Protein AF-A0A1Y3BQR1-F1 (afdb_monomer_lite)

Secondary structure (DSSP, 8-state):
---SSPPP-HHHHTTS-----SS-------------SS-HHHHHIIIIIIHHHHHHHHHHHHHH-TTTTTT-SS--TT----HHHHHHHHHHHHTT-----PPPSSHHHHHHHHHHHHHH-

Organism: Euroglyphus maynei (NCBI:txid6958)

pLDDT: mean 84.46, std 8.12, range [59.47, 94.31]

Structure (mmCIF, N/CA/C/O backbone):
data_AF-A0A1Y3BQR1-F1
#
_entry.id   AF-A0A1Y3BQR1-F1
#
loop_
_atom_site.group_PDB
_atom_site.id
_atom_site.type_symbol
_atom_site.label_atom_id
_atom_site.label_alt_id
_atom_site.label_comp_id
_atom_site.label_asym_id
_atom_site.label_entity_id
_atom_site.label_seq_id
_atom_site.pdbx_PDB_ins_code
_atom_site.Cartn_x
_atom_site.Cartn_y
_atom_site.Cartn_z
_atom_site.occupancy
_atom_site.B_iso_or_equiv
_atom_site.auth_seq_id
_atom_site.auth_comp_id
_atom_site.auth_asym_id
_atom_site.auth_atom_id
_atom_site.pdbx_PDB_model_num
ATOM 1 N N . MET A 1 1 ? -16.784 -12.394 55.550 1.00 84.38 1 MET A N 1
ATOM 2 C CA . MET A 1 1 ? -16.221 -11.357 54.658 1.00 84.38 1 MET A CA 1
ATOM 3 C C . MET A 1 1 ? -16.301 -11.879 53.233 1.00 84.38 1 MET A C 1
ATOM 5 O O . MET A 1 1 ? -15.875 -13.002 53.007 1.00 84.38 1 MET A O 1
ATOM 9 N N . VAL A 1 2 ? -16.905 -11.128 52.311 1.00 88.06 2 VAL A N 1
ATOM 10 C CA . VAL A 1 2 ? -17.068 -11.520 50.899 1.00 88.06 2 VAL A CA 1
ATOM 11 C C . VAL A 1 2 ? -16.489 -10.404 50.040 1.00 88.06 2 VAL A C 1
ATOM 13 O O . VAL A 1 2 ? -16.782 -9.239 50.286 1.00 88.06 2 VAL A O 1
ATOM 16 N N . VAL A 1 3 ? -15.668 -10.755 49.051 1.00 90.75 3 VAL A N 1
ATOM 17 C CA . VAL A 1 3 ? -15.042 -9.801 48.127 1.00 90.75 3 VAL A CA 1
ATOM 18 C C . VAL A 1 3 ? -15.479 -10.161 46.714 1.00 90.75 3 VAL A C 1
ATOM 20 O O . VAL A 1 3 ? -15.210 -11.260 46.237 1.00 90.75 3 VAL A O 1
ATOM 23 N N . THR A 1 4 ? -16.219 -9.264 46.067 1.00 91.31 4 THR A N 1
ATOM 24 C CA . THR A 1 4 ? -16.765 -9.461 44.716 1.00 91.31 4 THR A CA 1
ATOM 25 C C . THR A 1 4 ? -17.146 -8.112 44.092 1.00 91.31 4 THR A C 1
ATOM 27 O O . THR A 1 4 ? -17.109 -7.086 44.772 1.00 91.31 4 THR A O 1
ATOM 30 N N . SER A 1 5 ? -17.543 -8.095 42.816 1.00 90.69 5 SER A N 1
ATOM 31 C CA . SER A 1 5 ? -18.003 -6.905 42.084 1.00 90.69 5 SER A CA 1
ATOM 32 C C . SER A 1 5 ? -19.435 -6.500 42.475 1.00 90.69 5 SER A C 1
ATOM 34 O O . SER A 1 5 ? -20.347 -6.470 41.644 1.00 90.69 5 SER A O 1
ATOM 36 N N . ILE A 1 6 ? -19.655 -6.238 43.765 1.00 90.88 6 ILE A N 1
ATOM 37 C CA . ILE A 1 6 ? -20.944 -5.803 44.307 1.00 90.88 6 ILE A CA 1
ATOM 38 C C . ILE A 1 6 ? -21.052 -4.276 44.287 1.00 90.88 6 ILE A C 1
ATOM 40 O O . ILE A 1 6 ? -20.130 -3.568 44.679 1.00 90.88 6 ILE A O 1
ATOM 44 N N . LYS A 1 7 ? -22.204 -3.767 43.841 1.00 91.19 7 LYS A N 1
ATOM 45 C CA . LYS A 1 7 ? -22.515 -2.334 43.869 1.00 91.19 7 LYS A CA 1
ATOM 46 C C . LYS A 1 7 ? -23.198 -1.959 45.183 1.00 91.19 7 LYS A C 1
ATOM 48 O O . LYS A 1 7 ? -24.141 -2.637 45.599 1.00 91.19 7 LYS A O 1
ATOM 53 N N . ILE A 1 8 ? -22.737 -0.868 45.793 1.00 92.00 8 ILE A N 1
ATOM 54 C CA . ILE A 1 8 ? -23.335 -0.270 46.992 1.00 92.00 8 ILE A CA 1
ATOM 55 C C . ILE A 1 8 ? -24.597 0.496 46.558 1.00 92.00 8 ILE A C 1
ATOM 57 O O . ILE A 1 8 ? -24.527 1.348 45.676 1.00 92.00 8 ILE A O 1
ATOM 61 N N . ASN A 1 9 ? -25.753 0.151 47.133 1.00 91.50 9 ASN A N 1
ATOM 62 C CA . ASN A 1 9 ? -27.047 0.811 46.903 1.00 91.50 9 ASN A CA 1
ATOM 63 C C . ASN A 1 9 ? -27.826 0.898 48.228 1.00 91.50 9 ASN A C 1
ATOM 65 O O . ASN A 1 9 ? -27.650 0.018 49.074 1.00 91.50 9 ASN A O 1
ATOM 69 N N . SER A 1 10 ? -28.722 1.880 48.378 1.00 92.50 10 SER A N 1
ATOM 70 C CA . SER A 1 10 ? -29.522 2.099 49.598 1.00 92.50 10 SER A CA 1
ATOM 71 C C . SER A 1 10 ? -30.308 0.857 50.019 1.00 92.50 10 SER A C 1
ATOM 73 O O . SER A 1 10 ? -30.260 0.456 51.178 1.00 92.50 10 SER A O 1
ATOM 75 N N . ASP A 1 11 ? -30.958 0.186 49.065 1.00 94.00 11 ASP A N 1
ATOM 76 C CA . ASP A 1 11 ? -31.790 -0.992 49.349 1.00 94.00 11 ASP A CA 1
ATOM 77 C C . ASP A 1 11 ? -30.955 -2.171 49.857 1.00 94.00 11 ASP A C 1
ATOM 79 O O . ASP A 1 11 ? -31.393 -2.953 50.697 1.00 94.00 11 ASP A O 1
ATOM 83 N N . ARG A 1 12 ? -29.717 -2.298 49.359 1.00 91.38 12 ARG A N 1
ATOM 84 C CA . ARG A 1 12 ? -28.791 -3.356 49.786 1.00 91.38 12 ARG A CA 1
ATOM 85 C C . ARG A 1 12 ? -28.190 -3.038 51.146 1.00 91.38 12 ARG A C 1
ATOM 87 O O . ARG A 1 12 ? -28.019 -3.945 51.952 1.00 91.38 12 ARG A O 1
ATOM 94 N N . GLN A 1 13 ? -27.924 -1.765 51.414 1.00 93.44 13 GLN A N 1
ATOM 95 C CA . GLN A 1 13 ? -27.390 -1.303 52.690 1.00 93.44 13 GLN A CA 1
ATOM 96 C C . GLN A 1 13 ? -28.374 -1.511 53.856 1.00 93.44 13 GLN A C 1
ATOM 98 O O . GLN A 1 13 ? -27.948 -1.597 55.000 1.00 93.44 13 GLN A O 1
ATOM 103 N N . ALA A 1 14 ? -29.675 -1.672 53.583 1.00 94.31 14 ALA A N 1
ATOM 104 C CA . ALA A 1 14 ? -30.663 -2.038 54.602 1.00 94.31 14 ALA A CA 1
ATOM 105 C C . ALA A 1 14 ? -30.538 -3.492 55.101 1.00 94.31 14 ALA A C 1
ATOM 107 O O . ALA A 1 14 ? -31.067 -3.821 56.158 1.00 94.31 14 ALA A O 1
ATOM 108 N N . SER A 1 15 ? -29.886 -4.377 54.335 1.00 94.31 15 SER A N 1
ATOM 109 C CA . SER A 1 15 ? -29.759 -5.808 54.664 1.00 94.31 15 SER A CA 1
ATOM 110 C C . SER A 1 15 ? -28.327 -6.249 54.970 1.00 94.31 15 SER A C 1
ATOM 112 O O . SER A 1 15 ? -28.139 -7.283 55.606 1.00 94.31 15 SER A O 1
ATOM 114 N N . VAL A 1 16 ? -27.317 -5.519 54.484 1.00 92.50 16 VAL A N 1
ATOM 115 C CA . VAL A 1 16 ? -25.898 -5.865 54.651 1.00 92.50 16 VAL A CA 1
ATOM 116 C C . VAL A 1 16 ? -25.041 -4.626 54.915 1.00 92.50 16 VAL A C 1
ATOM 118 O O . VAL A 1 16 ? -25.265 -3.572 54.322 1.00 92.50 16 VAL A O 1
ATOM 121 N N . ASP A 1 17 ? -24.012 -4.786 55.750 1.00 93.00 17 ASP A N 1
ATOM 122 C CA . ASP A 1 17 ? -23.026 -3.739 56.028 1.00 93.00 17 ASP A CA 1
ATOM 123 C C . ASP A 1 17 ? -21.921 -3.704 54.962 1.00 93.00 17 ASP A C 1
ATOM 125 O O . ASP A 1 17 ? -21.356 -4.737 54.584 1.00 93.00 17 ASP A O 1
ATOM 129 N N . PHE A 1 18 ? -21.581 -2.499 54.499 1.00 91.50 18 PHE A N 1
ATOM 130 C CA . PHE A 1 18 ? -20.514 -2.252 53.527 1.00 91.50 18 PHE A CA 1
ATOM 131 C C . PHE A 1 18 ? -19.337 -1.511 54.167 1.00 91.50 18 PHE A C 1
ATOM 133 O O . PHE A 1 18 ? -19.512 -0.642 55.018 1.00 91.50 18 PHE A O 1
ATOM 140 N N . THR A 1 19 ? -18.125 -1.828 53.715 1.00 92.56 19 THR A N 1
ATOM 141 C CA . THR A 1 19 ? -16.916 -1.054 54.025 1.00 92.56 19 THR A CA 1
ATOM 142 C C . THR A 1 19 ? -16.725 0.078 53.017 1.00 92.56 19 THR A C 1
ATOM 144 O O . THR A 1 19 ? -17.455 0.184 52.031 1.00 92.56 19 THR A O 1
ATOM 147 N N . VAL A 1 20 ? -15.693 0.901 53.225 1.00 92.00 20 VAL A N 1
ATOM 148 C CA . VAL A 1 20 ? -15.261 1.881 52.221 1.00 92.00 20 VAL A CA 1
ATOM 149 C C . VAL A 1 20 ? -14.959 1.195 50.876 1.00 92.00 20 VAL A C 1
ATOM 151 O O . VAL A 1 20 ? -14.400 0.090 50.868 1.00 92.00 20 VAL A O 1
ATOM 154 N N . PRO A 1 21 ? -15.353 1.802 49.742 1.00 91.31 21 PRO A N 1
ATOM 155 C CA . PRO A 1 21 ? -15.121 1.225 48.425 1.00 91.31 21 PRO A CA 1
ATOM 156 C C . PRO A 1 21 ? -13.624 1.210 48.103 1.00 91.31 21 PRO A C 1
ATOM 158 O O . PRO A 1 21 ? -12.912 2.175 48.365 1.00 91.31 21 PRO A O 1
ATOM 161 N N . PHE A 1 22 ? -13.150 0.117 47.502 1.00 91.81 22 PHE A N 1
ATOM 162 C CA . PHE A 1 22 ? -11.769 0.019 47.011 1.00 91.81 22 PHE A CA 1
ATOM 163 C C . PHE A 1 22 ? -11.624 0.476 45.547 1.00 91.81 22 PHE A C 1
ATOM 165 O O . PHE A 1 22 ? -10.514 0.747 45.098 1.00 91.81 22 PHE A O 1
ATOM 172 N N . LEU A 1 23 ? -12.734 0.520 44.797 1.00 92.12 23 LEU A N 1
ATOM 173 C CA . LEU A 1 23 ? -12.790 0.872 43.379 1.00 92.12 23 LEU A CA 1
ATOM 174 C C . LEU A 1 23 ? -14.103 1.604 43.081 1.00 92.12 23 LEU A C 1
ATOM 176 O O . LEU A 1 23 ? -15.183 1.102 43.399 1.00 92.12 23 LEU A O 1
ATOM 180 N N . GLU A 1 24 ? -14.013 2.759 42.429 1.00 90.81 24 GLU A N 1
ATOM 181 C CA . GLU A 1 24 ? -15.173 3.499 41.934 1.00 90.81 24 GLU A CA 1
ATOM 182 C C . GLU A 1 24 ? -15.488 3.071 40.494 1.00 90.81 24 GLU A C 1
ATOM 184 O O . GLU A 1 24 ? -14.645 3.165 39.602 1.00 90.81 24 GLU A O 1
ATOM 189 N N . THR A 1 25 ? -16.705 2.577 40.252 1.00 88.56 25 THR A N 1
ATOM 190 C CA . THR A 1 25 ? -17.147 2.115 38.925 1.00 88.56 25 THR A CA 1
ATOM 191 C C . THR A 1 25 ? -18.473 2.754 38.532 1.00 88.56 25 THR A C 1
ATOM 193 O O . THR A 1 25 ? -19.407 2.767 39.334 1.00 88.56 25 THR A O 1
ATOM 196 N N . GLY A 1 26 ? -18.578 3.216 37.285 1.00 88.56 26 GLY A N 1
ATOM 197 C CA . GLY A 1 26 ? -19.814 3.729 36.686 1.00 88.56 26 GLY A CA 1
ATOM 198 C C . GLY A 1 26 ? -20.439 2.767 35.669 1.00 88.56 26 GLY A C 1
ATOM 199 O O . GLY A 1 26 ? -19.898 1.703 35.375 1.00 88.56 26 GLY A O 1
ATOM 200 N N . ILE A 1 27 ? -21.589 3.153 35.110 1.00 91.62 27 ILE A N 1
ATOM 201 C CA . ILE A 1 27 ? -22.199 2.468 33.962 1.00 91.62 27 ILE A CA 1
ATOM 202 C C . ILE A 1 27 ? -21.762 3.210 32.698 1.00 91.62 27 ILE A C 1
ATOM 204 O O . ILE A 1 27 ? -22.014 4.404 32.569 1.00 91.62 27 ILE A O 1
ATOM 208 N N . ALA A 1 28 ? -21.127 2.500 31.769 1.00 91.06 28 ALA A N 1
ATOM 209 C CA . ALA A 1 28 ? -20.757 3.020 30.458 1.00 91.06 28 ALA A CA 1
ATOM 210 C C . ALA A 1 28 ? -21.456 2.217 29.355 1.00 91.06 28 ALA A C 1
ATOM 212 O O . ALA A 1 28 ? -21.717 1.023 29.513 1.00 91.06 28 ALA A O 1
ATOM 213 N N . ILE A 1 29 ? -21.748 2.876 28.234 1.00 91.81 29 ILE A N 1
ATOM 214 C CA . ILE A 1 29 ? -22.340 2.247 27.052 1.00 91.81 29 ILE A CA 1
ATOM 215 C C . ILE A 1 29 ? -21.230 2.051 26.021 1.00 91.81 29 ILE A C 1
ATOM 217 O O . ILE A 1 29 ? -20.621 3.019 25.568 1.00 91.81 29 ILE A O 1
ATOM 221 N N . ALA A 1 30 ? -20.977 0.802 25.638 1.00 89.00 30 ALA A N 1
ATOM 222 C CA . ALA A 1 30 ? -20.095 0.489 24.522 1.00 89.00 30 ALA A CA 1
ATOM 223 C C . ALA A 1 30 ? -20.880 0.579 23.205 1.00 89.00 30 ALA A C 1
ATOM 225 O O . ALA A 1 30 ? -21.926 -0.053 23.060 1.00 89.00 30 ALA A O 1
ATOM 226 N N . VAL A 1 31 ? -20.372 1.349 22.239 1.00 88.19 31 VAL A N 1
ATOM 227 C CA . VAL A 1 31 ? -20.958 1.481 20.896 1.00 88.19 31 VAL A CA 1
ATOM 228 C C . VAL A 1 31 ? -19.896 1.161 19.851 1.00 88.19 31 VAL A C 1
ATOM 230 O O . VAL A 1 31 ? -18.751 1.599 19.961 1.00 88.19 31 VAL A O 1
ATOM 233 N N . ALA A 1 32 ? -20.273 0.410 18.816 1.00 83.12 32 ALA A N 1
ATOM 234 C CA . ALA A 1 32 ? -19.401 0.148 17.679 1.00 83.12 32 ALA A CA 1
ATOM 235 C C . ALA A 1 32 ? -19.193 1.432 16.862 1.00 83.12 32 ALA A C 1
ATOM 237 O O . ALA A 1 32 ? -20.142 1.992 16.307 1.00 83.12 32 ALA A O 1
ATOM 238 N N . LYS A 1 33 ? -17.945 1.892 16.764 1.00 79.38 33 LYS A N 1
ATOM 239 C CA . LYS A 1 33 ? -17.585 3.037 15.926 1.00 79.38 33 LYS A CA 1
ATOM 240 C C . LYS A 1 33 ? -17.609 2.612 14.454 1.00 79.38 33 LYS A C 1
ATOM 242 O O . LYS A 1 33 ? -16.796 1.796 14.034 1.00 79.38 33 LYS A O 1
ATOM 247 N N . ARG A 1 34 ? -18.540 3.164 13.672 1.00 72.44 34 ARG A N 1
ATOM 248 C CA . ARG A 1 34 ? -18.585 3.009 12.209 1.00 72.44 34 ARG A CA 1
ATOM 249 C C . ARG A 1 34 ? -17.871 4.193 11.564 1.00 72.44 34 ARG A C 1
ATOM 251 O O . ARG A 1 34 ? -18.506 5.188 11.240 1.00 72.44 34 ARG A O 1
ATOM 258 N N . THR A 1 35 ? -16.552 4.117 11.444 1.00 76.25 35 THR A N 1
ATOM 259 C CA . THR A 1 35 ? -15.778 5.047 10.610 1.00 76.25 35 THR A CA 1
ATOM 260 C C . THR A 1 35 ? -15.339 4.342 9.347 1.00 76.25 35 THR A C 1
ATOM 262 O O . THR A 1 35 ? -14.900 3.193 9.411 1.00 76.25 35 THR A O 1
ATOM 265 N N . GLU A 1 36 ? -15.438 5.032 8.217 1.00 76.06 36 GLU A N 1
ATOM 266 C CA . GLU A 1 36 ? -14.798 4.575 6.991 1.00 76.06 36 GLU A CA 1
ATOM 267 C C . GLU A 1 36 ? -13.278 4.545 7.222 1.00 76.06 36 GLU A C 1
ATOM 269 O O . GLU A 1 36 ? -12.728 5.486 7.800 1.00 76.06 36 GLU A O 1
ATOM 274 N N . PRO A 1 37 ? -12.592 3.450 6.857 1.00 75.62 37 PRO A N 1
ATOM 275 C CA . PRO A 1 37 ? -11.174 3.276 7.166 1.00 75.62 37 PRO A CA 1
ATOM 276 C C . PRO A 1 37 ? -10.266 4.245 6.395 1.00 75.62 37 PRO A C 1
ATOM 278 O O . PRO A 1 37 ? -9.132 4.461 6.811 1.00 75.62 37 PRO A O 1
ATOM 281 N N . PHE A 1 3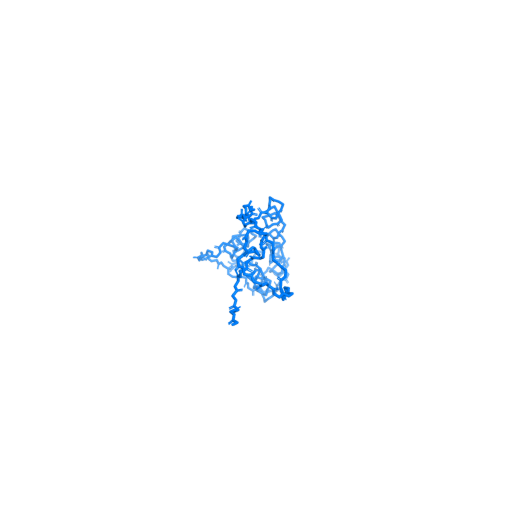8 ? -10.751 4.835 5.297 1.00 79.00 38 PHE A N 1
ATOM 282 C CA . PHE A 1 38 ? -10.010 5.778 4.465 1.00 79.00 38 PHE A CA 1
ATOM 283 C C . PHE A 1 38 ? -10.881 6.969 4.073 1.00 79.00 38 PHE A C 1
ATOM 285 O O . PHE A 1 38 ? -11.995 6.787 3.591 1.00 79.00 38 PHE A O 1
ATOM 292 N N . ASP A 1 39 ? -10.332 8.172 4.228 1.00 86.88 39 ASP A N 1
ATOM 293 C CA . ASP A 1 39 ? -10.949 9.408 3.752 1.00 86.88 39 ASP A CA 1
ATOM 294 C C . ASP A 1 39 ? -10.718 9.608 2.242 1.00 86.88 39 ASP A C 1
ATOM 296 O O . ASP A 1 39 ? -9.736 9.123 1.668 1.00 86.88 39 ASP A O 1
ATOM 300 N N . VAL A 1 40 ? -11.601 10.370 1.593 1.00 87.19 40 VAL A N 1
ATOM 301 C CA . VAL A 1 40 ? -11.525 10.695 0.158 1.00 87.19 40 VAL A CA 1
ATOM 302 C C . VAL A 1 40 ? -10.213 11.411 -0.174 1.00 87.19 40 VAL A C 1
ATOM 304 O O . VAL A 1 40 ? -9.603 11.147 -1.211 1.00 87.19 40 VAL A O 1
ATOM 307 N N . ILE A 1 41 ? -9.727 12.270 0.727 1.00 88.69 41 ILE A N 1
ATOM 308 C CA . ILE A 1 41 ? -8.456 12.983 0.550 1.00 88.69 41 ILE A CA 1
ATOM 309 C C . ILE A 1 41 ? -7.286 11.995 0.501 1.00 88.69 41 ILE A C 1
ATOM 311 O O . ILE A 1 41 ? -6.408 12.114 -0.354 1.00 88.69 41 ILE A O 1
ATOM 315 N N . SER A 1 42 ? -7.293 10.980 1.366 1.00 87.75 42 SER A N 1
ATOM 316 C CA . SER A 1 42 ? -6.257 9.946 1.392 1.00 87.75 42 SER A CA 1
ATOM 317 C C . SER A 1 42 ? -6.228 9.132 0.094 1.00 87.75 42 SER A C 1
ATOM 319 O O . SER A 1 42 ? -5.147 8.858 -0.428 1.00 87.75 42 SER A O 1
ATOM 321 N N . TRP A 1 43 ? -7.391 8.820 -0.487 1.00 87.44 43 TRP A N 1
ATOM 322 C CA . TRP A 1 43 ? -7.474 8.182 -1.807 1.00 87.44 43 TRP A CA 1
ATOM 323 C C . TRP A 1 43 ? -6.874 9.043 -2.915 1.00 87.44 43 TRP A C 1
ATOM 325 O O . TRP A 1 43 ? -6.109 8.545 -3.742 1.00 87.44 43 TRP A O 1
ATOM 335 N N . ILE A 1 44 ? -7.185 10.340 -2.917 1.00 89.62 44 ILE A N 1
ATOM 336 C CA . ILE A 1 44 ? -6.644 11.293 -3.890 1.00 89.62 44 ILE A CA 1
ATOM 337 C C . ILE A 1 44 ? -5.119 11.382 -3.764 1.00 89.62 44 ILE A C 1
ATOM 339 O O . ILE A 1 44 ? -4.421 11.347 -4.778 1.00 8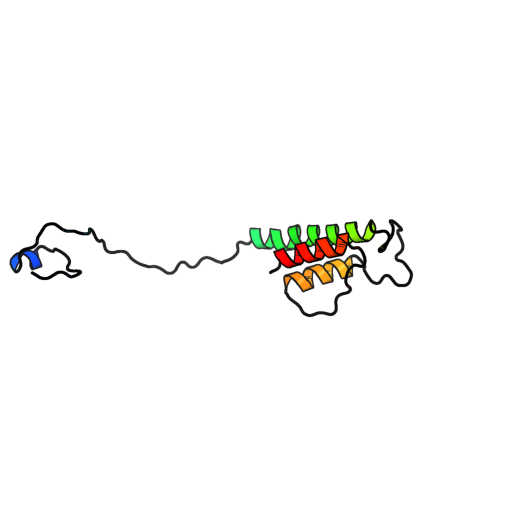9.62 44 ILE A O 1
ATOM 343 N N . MET A 1 45 ? -4.585 11.439 -2.540 1.00 88.75 45 MET A N 1
ATOM 344 C CA . MET A 1 45 ? -3.138 11.467 -2.313 1.00 88.75 45 MET A CA 1
ATOM 345 C C . MET A 1 45 ? -2.450 10.206 -2.846 1.00 88.75 45 MET A C 1
ATOM 347 O O . MET A 1 45 ? -1.437 10.310 -3.537 1.00 88.75 45 MET A O 1
ATOM 351 N N . ILE A 1 46 ? -3.015 9.021 -2.603 1.00 87.50 46 ILE A N 1
ATOM 352 C CA . ILE A 1 46 ? -2.442 7.766 -3.107 1.00 87.50 46 ILE A CA 1
ATOM 353 C C . ILE A 1 46 ? -2.497 7.724 -4.640 1.00 87.50 46 ILE A C 1
ATOM 355 O O . ILE A 1 46 ? -1.469 7.516 -5.288 1.00 87.50 46 ILE A O 1
ATOM 359 N N . LEU A 1 47 ? -3.675 7.954 -5.227 1.00 86.19 47 LEU A N 1
ATOM 360 C CA . LEU A 1 47 ? -3.904 7.750 -6.659 1.00 86.19 47 LEU A CA 1
ATOM 361 C C . LEU A 1 47 ? -3.247 8.817 -7.543 1.00 86.19 47 LEU A C 1
ATOM 363 O O . LEU A 1 47 ? -2.744 8.493 -8.620 1.00 86.19 47 LEU A O 1
ATOM 367 N N . LEU A 1 48 ? -3.255 10.084 -7.120 1.00 86.25 48 LEU A N 1
ATOM 368 C CA . LEU A 1 48 ? -2.774 11.195 -7.947 1.00 86.25 48 LEU A CA 1
ATOM 369 C C . LEU A 1 48 ? -1.394 11.707 -7.555 1.00 86.25 48 LEU A C 1
ATOM 371 O O . LEU A 1 48 ? -0.709 12.244 -8.415 1.00 86.25 48 LEU A O 1
ATOM 375 N N . VAL A 1 49 ? -0.964 11.572 -6.301 1.00 89.25 49 VAL A N 1
ATOM 376 C CA . VAL A 1 49 ? 0.336 12.116 -5.877 1.00 89.25 49 VAL A CA 1
ATOM 377 C C . VAL A 1 49 ? 1.372 11.002 -5.831 1.00 89.25 49 VAL A C 1
ATOM 379 O O . VAL A 1 49 ? 2.339 11.029 -6.592 1.00 89.25 49 VAL 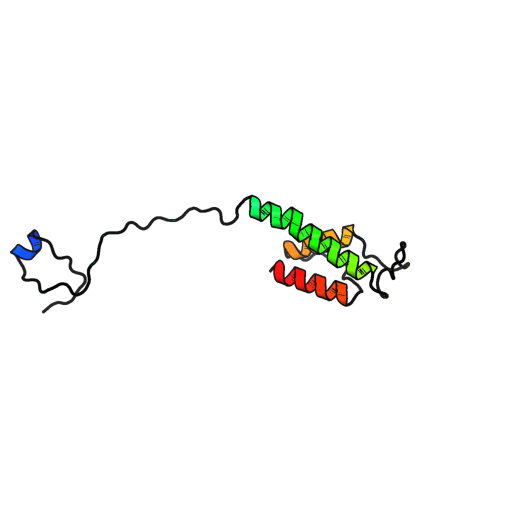A O 1
ATOM 382 N N . SER A 1 50 ? 1.141 9.975 -5.014 1.00 89.94 50 SER A N 1
ATOM 383 C CA . SER A 1 50 ? 2.126 8.913 -4.785 1.00 89.94 50 SER A CA 1
ATOM 384 C C . SER A 1 50 ? 2.453 8.121 -6.054 1.00 89.94 50 SER A C 1
ATOM 386 O O . SER A 1 50 ? 3.628 7.948 -6.373 1.00 89.94 50 SER A O 1
ATOM 388 N N . ILE A 1 51 ? 1.440 7.706 -6.827 1.00 91.19 51 ILE A N 1
ATOM 389 C CA . ILE A 1 51 ? 1.648 6.961 -8.085 1.00 91.19 51 ILE A CA 1
ATOM 390 C C . ILE A 1 51 ? 2.431 7.792 -9.111 1.00 91.19 51 ILE A C 1
ATOM 392 O O . ILE A 1 51 ? 3.334 7.270 -9.763 1.00 91.19 51 ILE A O 1
ATOM 396 N N . GLN A 1 52 ? 2.106 9.080 -9.261 1.00 90.75 52 GLN A N 1
ATOM 397 C CA . GLN A 1 52 ? 2.746 9.947 -10.257 1.00 90.75 52 GLN A CA 1
ATOM 398 C C . GLN A 1 52 ? 4.213 10.200 -9.904 1.00 90.75 52 GLN A C 1
ATOM 400 O O . GLN A 1 52 ? 5.087 10.075 -10.762 1.00 90.75 52 GLN A O 1
ATOM 405 N N . ILE A 1 53 ? 4.492 10.486 -8.628 1.00 91.38 53 ILE A N 1
ATOM 406 C CA . ILE A 1 53 ? 5.856 10.686 -8.132 1.00 91.38 53 ILE A CA 1
ATOM 407 C C . ILE A 1 53 ? 6.674 9.402 -8.289 1.00 91.38 53 ILE A C 1
ATOM 409 O O . ILE A 1 53 ? 7.795 9.461 -8.788 1.00 91.38 53 ILE A O 1
ATOM 413 N N . ALA A 1 54 ? 6.124 8.243 -7.918 1.00 91.12 54 ALA A N 1
ATOM 414 C CA . ALA A 1 54 ? 6.824 6.968 -8.034 1.00 91.12 54 ALA A CA 1
ATOM 415 C C . ALA A 1 54 ? 7.125 6.606 -9.495 1.00 91.12 54 ALA A C 1
ATOM 417 O O . ALA A 1 54 ? 8.269 6.291 -9.827 1.00 91.12 54 ALA A O 1
ATOM 418 N N . ALA A 1 55 ? 6.132 6.706 -10.385 1.00 90.88 55 ALA A N 1
ATOM 419 C CA . ALA A 1 55 ? 6.310 6.411 -11.805 1.00 90.88 55 ALA A CA 1
ATOM 420 C C . ALA A 1 55 ? 7.335 7.350 -12.456 1.00 90.88 55 ALA A C 1
ATOM 422 O O . ALA A 1 55 ? 8.229 6.887 -13.171 1.00 90.88 55 ALA A O 1
ATOM 423 N N . PHE A 1 56 ? 7.251 8.652 -12.166 1.00 90.38 56 PHE A N 1
ATOM 424 C CA . PHE A 1 56 ? 8.192 9.637 -12.687 1.00 90.38 56 PHE A CA 1
ATOM 425 C C . PHE A 1 56 ? 9.605 9.428 -12.138 1.00 90.38 56 PHE A C 1
ATOM 427 O O . PHE A 1 56 ? 10.556 9.438 -12.912 1.00 90.38 56 PHE A O 1
ATOM 434 N N . ALA A 1 57 ? 9.760 9.180 -10.836 1.00 89.94 57 ALA A N 1
ATOM 435 C CA . ALA A 1 57 ? 11.065 8.949 -10.224 1.00 89.94 57 ALA A CA 1
ATOM 436 C C . ALA A 1 57 ? 11.743 7.688 -10.776 1.00 89.94 57 ALA A C 1
ATOM 438 O O . ALA A 1 57 ? 12.911 7.742 -11.160 1.00 89.94 57 ALA A O 1
ATOM 439 N N . ILE A 1 58 ? 11.018 6.567 -10.874 1.00 88.56 58 ILE A N 1
ATOM 440 C CA . ILE A 1 58 ? 11.556 5.318 -11.437 1.00 88.56 58 ILE A CA 1
ATOM 441 C C . ILE A 1 58 ? 11.982 5.537 -12.893 1.00 88.56 58 ILE A C 1
ATOM 443 O O . ILE A 1 58 ? 13.069 5.115 -13.285 1.00 88.56 58 ILE A O 1
ATOM 447 N N . PHE A 1 59 ? 11.162 6.228 -13.688 1.00 87.38 59 PHE A N 1
ATOM 448 C CA . PHE A 1 59 ? 11.503 6.524 -15.076 1.00 87.38 59 PHE A CA 1
ATOM 449 C C . PHE A 1 59 ? 12.692 7.479 -15.206 1.00 87.38 59 PHE A C 1
ATOM 451 O O . PHE A 1 59 ? 13.572 7.237 -16.024 1.00 87.38 59 PHE A O 1
ATOM 458 N N . LEU A 1 60 ? 12.753 8.531 -14.389 1.00 86.56 60 LEU A N 1
ATOM 459 C CA . LEU A 1 60 ? 13.855 9.488 -14.382 1.00 86.56 60 LEU A CA 1
ATOM 460 C C . LEU A 1 60 ? 15.176 8.786 -14.045 1.00 86.56 60 LEU A C 1
ATOM 462 O O . LEU A 1 60 ? 16.164 8.963 -14.751 1.00 86.56 60 LEU A O 1
ATOM 466 N N . PHE A 1 61 ? 15.197 7.931 -13.020 1.00 85.44 61 PHE A N 1
ATOM 467 C CA . PHE A 1 61 ? 16.402 7.179 -12.667 1.00 85.44 61 PHE A CA 1
ATOM 468 C C . PHE A 1 61 ? 16.807 6.151 -13.726 1.00 85.44 61 PHE A C 1
ATOM 470 O O . PHE A 1 61 ? 18.003 5.941 -13.917 1.00 85.44 61 PHE A O 1
ATOM 477 N N . GLU A 1 62 ? 15.855 5.544 -14.437 1.00 85.00 62 GLU A N 1
ATOM 478 C CA . GLU A 1 62 ? 16.164 4.682 -15.584 1.00 85.00 62 GLU A CA 1
ATOM 479 C C . GLU A 1 62 ? 16.690 5.502 -16.777 1.00 85.00 62 GLU A C 1
ATOM 481 O O . GLU A 1 62 ? 17.594 5.056 -17.484 1.00 85.00 62 GLU A O 1
ATOM 486 N N . TRP A 1 63 ? 16.179 6.724 -16.973 1.00 80.69 63 TRP A N 1
ATOM 487 C CA . TRP A 1 63 ? 16.625 7.626 -18.035 1.00 80.69 63 TRP A CA 1
ATOM 488 C C . TRP A 1 63 ? 18.073 8.077 -17.835 1.00 80.69 63 TRP A C 1
ATOM 490 O O . TRP A 1 63 ? 18.867 8.070 -18.776 1.00 80.69 63 TRP A O 1
ATOM 500 N N . LEU A 1 64 ? 18.424 8.469 -16.605 1.00 81.94 64 LEU A N 1
ATOM 501 C CA . LEU A 1 64 ? 19.783 8.882 -16.248 1.00 81.94 64 LEU A CA 1
ATOM 502 C C . LEU A 1 64 ? 20.762 7.703 -16.156 1.00 81.94 64 LEU A C 1
ATOM 504 O O . LEU A 1 64 ? 21.970 7.922 -16.112 1.00 81.94 64 LEU A O 1
ATOM 508 N N . SER A 1 65 ? 20.275 6.462 -16.080 1.00 78.00 65 SER A N 1
ATOM 509 C CA . SER A 1 65 ? 21.152 5.307 -15.925 1.00 78.00 65 SER A CA 1
ATOM 510 C C . SER A 1 65 ? 21.896 4.990 -17.233 1.00 78.00 65 SER A C 1
ATOM 512 O O . SER A 1 65 ? 21.242 4.832 -18.269 1.00 78.00 65 SER A O 1
ATOM 514 N N . PRO A 1 66 ? 23.229 4.781 -17.192 1.00 70.62 66 PRO A N 1
ATOM 515 C CA . PRO A 1 66 ? 24.014 4.376 -18.365 1.00 70.62 66 PRO A CA 1
ATOM 516 C C . PRO A 1 66 ? 23.582 3.023 -18.951 1.00 70.62 66 PRO A C 1
ATOM 518 O O . PRO A 1 66 ? 23.775 2.753 -20.130 1.00 70.62 66 PRO A O 1
ATOM 521 N N . SER A 1 67 ? 22.994 2.144 -18.128 1.00 69.06 67 SER A N 1
ATOM 522 C CA . SER A 1 67 ? 22.461 0.842 -18.560 1.00 69.06 67 SER A CA 1
ATOM 523 C C . SER A 1 67 ? 21.011 0.902 -19.064 1.00 69.06 67 SER A C 1
ATOM 525 O O . SER A 1 67 ? 20.482 -0.109 -19.543 1.00 69.06 67 SER A O 1
ATOM 527 N N . GLY A 1 68 ? 20.365 2.063 -18.925 1.00 73.06 68 GLY A N 1
ATOM 528 C CA . GLY A 1 68 ? 18.994 2.338 -19.336 1.00 73.06 68 GLY A CA 1
ATOM 529 C C . GLY A 1 68 ? 18.945 3.065 -20.677 1.00 73.06 68 GLY A C 1
ATOM 530 O O . GLY A 1 68 ? 19.238 2.472 -21.717 1.00 73.06 68 GLY A O 1
ATOM 531 N N . TYR A 1 69 ? 18.545 4.339 -20.646 1.00 70.31 69 TYR A N 1
ATOM 532 C CA . TYR A 1 69 ? 18.495 5.202 -21.833 1.00 70.31 69 TYR A CA 1
ATOM 533 C C . TYR A 1 69 ? 19.785 6.002 -22.063 1.00 70.31 69 TYR A C 1
ATOM 535 O O . TYR A 1 69 ? 19.932 6.557 -23.147 1.00 70.31 69 TYR A O 1
ATOM 543 N N . ASP A 1 70 ? 20.703 6.070 -21.089 1.00 74.38 70 ASP A N 1
ATOM 544 C CA . ASP A 1 70 ? 21.955 6.844 -21.180 1.00 74.38 70 ASP A CA 1
ATOM 545 C C . ASP A 1 70 ? 21.729 8.295 -21.645 1.00 74.38 70 ASP A C 1
ATOM 547 O O . ASP A 1 70 ? 22.390 8.812 -22.543 1.00 74.38 70 ASP A O 1
ATOM 551 N N . MET A 1 71 ? 20.686 8.937 -21.103 1.00 71.56 71 MET A N 1
ATOM 552 C CA . MET A 1 71 ? 20.226 10.276 -21.500 1.00 71.56 71 MET A CA 1
ATOM 553 C C . MET A 1 71 ? 19.816 10.435 -22.978 1.00 71.56 71 MET A C 1
ATOM 555 O O . MET A 1 71 ? 19.430 11.530 -23.395 1.00 71.56 71 MET A O 1
ATOM 559 N N . ALA A 1 72 ? 19.843 9.367 -23.772 1.00 67.88 72 ALA A N 1
ATOM 560 C CA . ALA A 1 72 ? 19.452 9.389 -25.166 1.00 67.88 72 ALA A CA 1
ATOM 561 C C . ALA A 1 72 ? 17.925 9.364 -25.299 1.00 67.88 72 ALA A C 1
ATOM 563 O O . ALA A 1 72 ? 17.214 8.624 -24.626 1.00 67.88 72 ALA A O 1
ATOM 564 N N . MET A 1 73 ? 17.401 10.139 -26.249 1.00 64.31 73 MET A N 1
ATOM 565 C CA . MET A 1 73 ? 15.955 10.220 -26.490 1.00 64.31 73 MET A CA 1
ATOM 566 C C . MET A 1 73 ? 15.370 8.950 -27.135 1.00 64.31 73 MET A C 1
ATOM 568 O O . MET A 1 73 ? 14.152 8.813 -27.250 1.00 64.31 73 MET A O 1
ATOM 572 N N . ARG A 1 74 ? 16.221 8.018 -27.583 1.00 64.12 74 ARG A N 1
ATOM 573 C CA . ARG A 1 74 ? 15.803 6.751 -28.189 1.00 64.12 74 ARG A CA 1
ATOM 574 C C . ARG A 1 74 ? 16.244 5.578 -27.318 1.00 64.12 74 ARG A C 1
ATOM 576 O O . ARG A 1 74 ? 17.426 5.506 -26.990 1.00 64.12 74 ARG A O 1
ATOM 583 N N . PRO A 1 75 ? 15.334 4.640 -27.007 1.00 65.44 75 PRO A N 1
ATOM 584 C CA . PRO A 1 75 ? 15.713 3.427 -26.307 1.00 65.44 75 PRO A CA 1
ATOM 585 C C . PRO A 1 75 ? 16.707 2.613 -27.154 1.00 65.44 75 PRO A C 1
ATOM 587 O O . PRO A 1 75 ? 16.572 2.565 -28.385 1.00 65.44 75 PRO A O 1
ATOM 590 N N . PRO A 1 76 ? 17.674 1.926 -26.523 1.00 67.94 76 PRO A N 1
ATOM 591 C CA . PRO A 1 76 ? 18.459 0.885 -27.178 1.00 67.94 76 PRO A CA 1
ATOM 592 C C . PRO A 1 76 ? 17.550 -0.157 -27.850 1.00 67.94 76 PRO A C 1
ATOM 594 O O . PRO A 1 76 ? 16.441 -0.409 -27.378 1.00 67.94 76 PRO A O 1
ATOM 597 N N . LYS A 1 77 ? 18.031 -0.814 -28.916 1.00 59.47 77 LYS A N 1
ATOM 598 C CA . LYS A 1 77 ? 17.247 -1.763 -29.743 1.00 59.47 77 LYS A CA 1
ATOM 599 C C . LYS A 1 77 ? 16.618 -2.949 -28.973 1.00 59.47 77 LYS A C 1
ATOM 601 O O . LYS A 1 77 ? 15.709 -3.567 -29.508 1.00 59.47 77 LYS A O 1
ATOM 606 N N . ASP A 1 78 ? 17.008 -3.184 -27.714 1.00 64.81 78 ASP A N 1
ATOM 607 C CA . ASP A 1 78 ? 16.469 -4.216 -26.803 1.00 64.81 78 ASP A CA 1
ATOM 608 C C . ASP A 1 78 ? 15.985 -3.663 -25.442 1.00 64.81 78 ASP A C 1
ATOM 610 O O . ASP A 1 78 ? 15.971 -4.358 -24.414 1.00 64.81 78 ASP A O 1
ATOM 614 N N . HIS A 1 79 ? 15.629 -2.379 -25.376 1.00 69.75 79 HIS A N 1
ATOM 615 C CA . HIS A 1 79 ? 15.113 -1.757 -24.159 1.00 69.75 79 HIS A CA 1
ATOM 616 C C . HIS A 1 79 ? 13.585 -1.644 -24.229 1.00 69.75 79 HIS A C 1
ATOM 618 O O . HIS A 1 79 ? 13.033 -0.748 -24.861 1.00 69.75 79 HIS A O 1
ATOM 624 N N . LYS A 1 80 ? 12.893 -2.605 -23.602 1.00 67.81 80 LYS A N 1
ATOM 625 C CA . LYS A 1 80 ? 11.420 -2.681 -23.592 1.00 67.81 80 LYS A CA 1
ATOM 626 C C . LYS A 1 80 ? 10.770 -1.733 -22.585 1.00 67.81 80 LYS A C 1
ATOM 628 O O . LYS A 1 80 ? 9.574 -1.476 -22.703 1.00 67.81 80 LYS A O 1
ATOM 633 N N . PHE A 1 81 ? 11.528 -1.238 -21.608 1.00 72.69 81 PHE A N 1
ATOM 634 C CA . PHE A 1 81 ? 11.029 -0.357 -20.556 1.00 72.69 81 PHE A CA 1
ATOM 635 C C . PHE A 1 81 ? 10.656 1.008 -21.155 1.00 72.69 81 PHE A C 1
ATOM 637 O O . PHE A 1 81 ? 11.392 1.557 -21.963 1.00 72.69 81 PHE A O 1
ATOM 644 N N . SER A 1 82 ? 9.479 1.524 -20.812 1.00 79.00 82 SER A N 1
ATOM 645 C CA . SER A 1 82 ? 8.903 2.772 -21.333 1.00 79.00 82 SER A CA 1
ATOM 646 C C . SER A 1 82 ? 8.009 3.375 -20.251 1.00 79.00 82 SER A C 1
ATOM 648 O O . SER A 1 82 ? 7.527 2.627 -19.403 1.00 79.00 82 SER A O 1
ATOM 650 N N . LEU A 1 83 ? 7.722 4.682 -20.299 1.00 79.81 83 LEU A N 1
ATOM 651 C CA . LEU A 1 83 ? 6.857 5.378 -19.331 1.00 79.81 83 LEU A CA 1
ATOM 652 C C . LEU A 1 83 ? 5.564 4.616 -19.019 1.00 79.81 83 LEU A C 1
ATOM 654 O O . LEU A 1 83 ? 5.241 4.387 -17.857 1.00 79.81 83 LEU A O 1
ATOM 658 N N . PHE A 1 84 ? 4.850 4.161 -20.049 1.00 84.19 84 PHE A N 1
ATOM 659 C CA . PHE A 1 84 ? 3.605 3.410 -19.875 1.00 84.19 84 PHE A CA 1
ATOM 660 C C . PHE A 1 84 ? 3.810 2.062 -19.172 1.00 84.19 84 PHE A C 1
ATOM 662 O O . PHE A 1 84 ? 2.965 1.650 -18.379 1.00 84.19 84 PHE A O 1
ATOM 669 N N . ARG A 1 85 ? 4.947 1.391 -19.405 1.00 84.38 85 ARG A N 1
ATOM 670 C CA . ARG A 1 85 ? 5.299 0.161 -18.680 1.00 84.38 85 ARG A CA 1
ATOM 671 C C . ARG A 1 85 ? 5.684 0.447 -17.235 1.00 84.38 85 ARG A C 1
ATOM 673 O O . ARG A 1 85 ? 5.350 -0.351 -16.370 1.00 84.38 85 ARG A O 1
ATOM 680 N N . THR A 1 86 ? 6.321 1.584 -16.962 1.00 87.56 86 THR A N 1
ATOM 681 C CA . THR A 1 86 ? 6.619 2.028 -15.595 1.00 87.56 86 THR A CA 1
ATOM 682 C C . THR A 1 86 ? 5.339 2.321 -14.818 1.00 87.56 86 THR A C 1
ATOM 684 O O . THR A 1 86 ? 5.213 1.885 -13.679 1.00 87.56 86 THR A O 1
ATOM 687 N N . TYR A 1 87 ? 4.348 2.980 -15.430 1.00 89.69 87 TYR A N 1
ATOM 688 C CA . TYR A 1 87 ? 3.028 3.139 -14.807 1.00 89.69 87 TYR A CA 1
ATOM 689 C C . TYR A 1 87 ? 2.370 1.790 -14.537 1.00 89.69 87 TYR A C 1
ATOM 691 O O . TYR A 1 87 ? 1.877 1.564 -13.436 1.00 89.69 87 TYR A O 1
ATOM 699 N N . TRP A 1 88 ? 2.401 0.880 -15.510 1.00 89.00 88 TRP A N 1
ATOM 700 C CA . TRP A 1 88 ? 1.866 -0.465 -15.329 1.00 89.00 88 TRP A CA 1
ATOM 701 C C . TRP A 1 88 ? 2.563 -1.224 -14.189 1.00 89.00 88 TRP A C 1
ATOM 703 O O . TRP A 1 88 ? 1.891 -1.864 -13.389 1.00 89.00 88 TRP A O 1
ATOM 713 N N . LEU A 1 89 ? 3.889 -1.091 -14.058 1.00 88.69 89 LEU A N 1
ATOM 714 C CA . LEU A 1 89 ? 4.682 -1.638 -12.952 1.00 88.69 89 LEU A CA 1
ATOM 715 C C . LEU A 1 89 ? 4.232 -1.077 -11.598 1.00 88.69 89 LEU A C 1
ATOM 717 O O . LEU A 1 89 ? 3.992 -1.840 -10.666 1.00 88.69 89 LEU A O 1
ATOM 721 N N . VAL A 1 90 ? 4.097 0.247 -11.489 1.00 90.94 90 VAL A N 1
ATOM 722 C CA . VAL A 1 90 ? 3.696 0.930 -10.248 1.00 90.94 90 VAL A CA 1
ATOM 723 C C . VAL A 1 90 ? 2.293 0.501 -9.819 1.00 90.94 90 VAL A C 1
ATOM 725 O O . VAL A 1 90 ? 2.085 0.209 -8.641 1.00 90.94 90 VAL A O 1
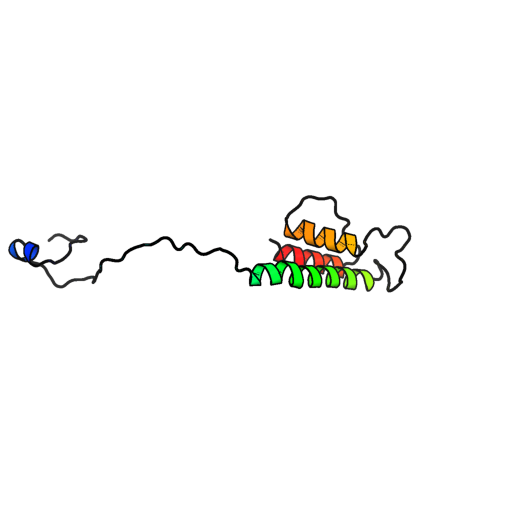ATOM 728 N N . TRP A 1 91 ? 1.365 0.388 -10.774 1.00 89.69 91 TRP A N 1
ATOM 729 C CA . TRP A 1 91 ? 0.020 -0.141 -10.544 1.00 89.69 91 TRP A CA 1
ATOM 730 C C . TRP A 1 91 ? 0.043 -1.618 -10.140 1.00 89.69 91 TRP A C 1
ATOM 732 O O . TRP A 1 91 ? -0.603 -1.987 -9.165 1.00 89.69 91 TRP A O 1
ATOM 742 N N . ALA A 1 92 ? 0.808 -2.465 -10.829 1.00 89.81 92 ALA A N 1
ATOM 743 C CA . ALA A 1 92 ? 0.902 -3.884 -10.491 1.00 89.81 92 ALA A CA 1
ATOM 744 C C . ALA A 1 92 ? 1.413 -4.097 -9.056 1.00 89.81 92 ALA A C 1
ATOM 746 O O . ALA A 1 92 ? 0.848 -4.907 -8.326 1.00 89.81 92 ALA A O 1
ATOM 747 N N . ILE A 1 93 ? 2.418 -3.324 -8.629 1.00 89.69 93 ILE A N 1
ATOM 748 C CA . ILE A 1 93 ? 2.946 -3.372 -7.260 1.00 89.69 93 ILE A CA 1
ATOM 749 C C . ILE A 1 93 ? 1.905 -2.881 -6.245 1.00 89.69 93 ILE A C 1
ATOM 751 O O . ILE A 1 93 ? 1.709 -3.542 -5.230 1.00 89.69 93 ILE A O 1
ATOM 755 N N . LEU A 1 94 ? 1.200 -1.776 -6.527 1.00 88.81 94 LEU A N 1
ATOM 756 C CA . LEU A 1 94 ? 0.204 -1.201 -5.611 1.00 88.81 94 LEU A CA 1
ATOM 757 C C . LEU A 1 94 ? -0.947 -2.167 -5.289 1.00 88.81 94 LEU A C 1
ATOM 759 O O . LEU A 1 94 ? -1.441 -2.183 -4.168 1.00 88.81 94 LEU A O 1
ATOM 763 N N . PHE A 1 95 ? -1.372 -2.973 -6.264 1.00 87.31 95 PHE A N 1
ATOM 764 C CA . PHE A 1 95 ? -2.454 -3.948 -6.087 1.00 87.31 95 PHE A CA 1
ATOM 765 C C . PHE A 1 95 ? -1.957 -5.367 -5.783 1.00 87.31 95 PHE A C 1
ATOM 767 O O . PHE A 1 95 ? -2.767 -6.291 -5.727 1.00 87.31 95 PHE A O 1
ATOM 774 N N . GLY A 1 96 ? -0.643 -5.569 -5.629 1.00 85.81 96 GLY A N 1
ATOM 775 C CA . GLY A 1 96 ? -0.058 -6.900 -5.441 1.00 85.81 96 GLY A CA 1
ATOM 776 C C . GLY A 1 96 ? -0.349 -7.862 -6.601 1.00 85.81 96 GLY A C 1
ATOM 777 O O . GLY A 1 96 ? -0.437 -9.074 -6.406 1.00 85.81 96 GLY A O 1
ATOM 778 N N . ALA A 1 97 ? -0.547 -7.338 -7.812 1.00 85.12 97 ALA A N 1
ATOM 779 C CA . ALA A 1 97 ? -0.921 -8.131 -8.972 1.00 85.12 97 ALA A CA 1
ATOM 780 C C . ALA A 1 97 ? 0.301 -8.870 -9.544 1.00 85.12 97 ALA A C 1
ATOM 782 O O . ALA A 1 97 ? 1.294 -8.257 -9.938 1.00 85.12 97 ALA A O 1
ATOM 783 N N . ALA A 1 98 ? 0.204 -10.197 -9.660 1.00 77.69 98 ALA A N 1
ATOM 784 C CA . ALA A 1 98 ? 1.235 -11.049 -10.255 1.00 77.69 98 ALA A CA 1
ATOM 785 C C . ALA A 1 98 ? 1.176 -11.020 -11.797 1.00 77.69 98 ALA A C 1
ATOM 787 O O . ALA A 1 98 ? 0.877 -12.019 -12.450 1.00 77.69 98 ALA A O 1
ATOM 788 N N . VAL A 1 99 ? 1.416 -9.848 -12.385 1.00 79.69 99 VAL A N 1
ATOM 789 C CA . VAL A 1 99 ? 1.468 -9.648 -13.842 1.00 79.69 99 VAL A CA 1
ATOM 790 C C . VAL A 1 99 ? 2.928 -9.733 -14.305 1.00 79.69 99 VAL A C 1
ATOM 792 O O . VAL A 1 99 ? 3.815 -9.290 -13.575 1.00 79.69 99 VAL A O 1
ATOM 795 N N . PRO A 1 100 ? 3.234 -10.282 -15.497 1.00 75.69 100 PRO A N 1
ATOM 796 C CA . PRO A 1 100 ? 4.571 -10.168 -16.068 1.00 75.69 100 PRO A CA 1
ATOM 797 C C . PRO A 1 100 ? 4.894 -8.691 -16.320 1.00 75.69 100 PRO A C 1
ATOM 799 O O . PRO A 1 100 ? 4.329 -8.060 -17.213 1.00 75.69 100 PRO A O 1
ATOM 802 N N . VAL A 1 101 ? 5.800 -8.140 -15.516 1.00 75.56 101 VAL A N 1
ATOM 803 C CA . VAL A 1 101 ? 6.269 -6.761 -15.638 1.00 75.56 101 VAL A CA 1
ATOM 804 C C . VAL A 1 101 ? 7.759 -6.765 -15.965 1.00 75.56 101 VAL A C 1
ATOM 806 O O . VAL A 1 101 ? 8.536 -7.527 -15.392 1.00 75.56 101 VAL A O 1
ATOM 809 N N . ASP A 1 102 ? 8.164 -5.910 -16.902 1.00 77.19 102 ASP A N 1
ATOM 810 C CA . ASP A 1 102 ? 9.572 -5.706 -17.229 1.00 77.19 102 ASP A CA 1
ATOM 811 C C . ASP A 1 102 ? 10.271 -4.950 -16.086 1.00 77.19 102 ASP A C 1
ATOM 813 O O . ASP A 1 102 ? 9.899 -3.822 -15.759 1.00 77.19 102 ASP A O 1
ATOM 817 N N . CYS A 1 103 ? 11.297 -5.552 -15.485 1.00 74.25 103 CYS A N 1
ATOM 818 C CA . CYS A 1 103 ? 12.080 -4.902 -14.433 1.00 74.25 103 CYS A CA 1
ATOM 819 C C . CYS A 1 103 ? 13.042 -3.842 -15.010 1.00 74.25 103 CYS A C 1
ATOM 821 O O . CYS A 1 103 ? 13.646 -4.085 -16.061 1.00 74.25 103 CYS A O 1
ATOM 823 N N . PRO A 1 104 ? 13.271 -2.719 -14.299 1.00 78.69 104 PRO A N 1
ATOM 824 C CA . PRO A 1 104 ? 14.265 -1.725 -14.703 1.00 78.69 104 PRO A CA 1
ATOM 825 C C . PRO A 1 104 ? 15.681 -2.324 -14.745 1.00 78.69 104 PRO A C 1
ATOM 827 O O . PRO A 1 104 ? 16.025 -3.218 -13.955 1.00 78.69 104 PRO A O 1
ATOM 830 N N . LYS A 1 105 ? 16.516 -1.853 -15.678 1.00 77.31 105 LYS A N 1
ATOM 831 C CA . LYS A 1 105 ? 17.915 -2.287 -15.834 1.00 77.31 105 LYS A CA 1
ATOM 832 C C . LYS A 1 105 ? 18.866 -1.471 -14.954 1.00 77.31 105 LYS A C 1
ATOM 834 O O . LYS A 1 105 ? 19.912 -1.995 -14.568 1.00 77.31 105 LYS A O 1
ATOM 839 N N . GLY A 1 106 ? 18.519 -0.230 -14.613 1.00 81.12 106 GLY A N 1
ATOM 840 C CA . GLY A 1 106 ? 19.315 0.633 -13.744 1.00 81.12 106 GLY A CA 1
ATOM 841 C C . GLY A 1 106 ? 19.297 0.181 -12.280 1.00 81.12 106 GLY A C 1
ATOM 842 O O . GLY A 1 106 ? 18.243 -0.115 -11.716 1.00 81.12 106 GLY A O 1
ATOM 843 N N . TYR A 1 107 ? 20.462 0.168 -11.622 1.00 82.00 107 TYR A N 1
ATOM 844 C CA . TYR A 1 107 ? 20.561 -0.148 -10.187 1.00 82.00 107 TYR A CA 1
ATOM 845 C C . TYR A 1 107 ? 19.751 0.826 -9.317 1.00 82.00 107 TYR A C 1
ATOM 847 O O . TYR A 1 107 ? 19.070 0.407 -8.383 1.00 82.00 107 TYR A O 1
ATOM 855 N N . THR A 1 108 ? 19.779 2.115 -9.653 1.00 85.25 108 THR A N 1
ATOM 856 C CA . THR A 1 108 ? 19.032 3.176 -8.960 1.00 85.25 108 THR A CA 1
ATOM 857 C C . THR A 1 108 ? 17.523 3.044 -9.160 1.00 85.25 108 THR A C 1
ATOM 859 O O . THR A 1 108 ? 16.763 3.156 -8.201 1.00 85.25 108 THR A O 1
ATOM 862 N N . ALA A 1 109 ? 17.077 2.727 -10.377 1.00 86.12 109 ALA A N 1
ATOM 863 C CA . ALA A 1 109 ? 15.666 2.497 -10.679 1.00 86.12 109 ALA A CA 1
ATOM 864 C C . ALA A 1 109 ? 15.114 1.246 -9.971 1.00 86.12 109 ALA A C 1
ATOM 866 O O . ALA A 1 109 ? 13.991 1.268 -9.471 1.00 86.12 109 ALA A O 1
ATOM 867 N N . ARG A 1 110 ? 15.919 0.179 -9.845 1.00 87.44 110 ARG A N 1
ATOM 868 C CA . ARG A 1 110 ? 15.576 -1.004 -9.031 1.00 87.44 110 ARG A CA 1
ATOM 869 C C . ARG A 1 110 ? 15.437 -0.673 -7.552 1.00 87.44 110 ARG A C 1
ATOM 871 O O . ARG A 1 110 ? 14.487 -1.122 -6.921 1.00 87.44 110 ARG A O 1
ATOM 878 N N . PHE A 1 111 ? 16.364 0.113 -7.005 1.00 89.12 111 PHE A N 1
ATOM 879 C CA . PHE A 1 111 ? 16.272 0.569 -5.620 1.00 89.12 111 PHE A CA 1
ATOM 880 C C . PHE A 1 111 ? 14.975 1.356 -5.389 1.00 89.12 111 PHE A C 1
ATOM 882 O O . PHE A 1 111 ? 14.226 1.028 -4.474 1.00 89.12 111 PHE A O 1
ATOM 889 N N . MET A 1 112 ? 14.654 2.306 -6.274 1.00 89.94 112 MET A N 1
ATOM 890 C CA . MET A 1 112 ? 13.423 3.094 -6.175 1.00 89.94 112 MET A CA 1
ATOM 891 C C . MET A 1 112 ? 12.156 2.231 -6.301 1.00 89.94 112 MET A C 1
ATOM 893 O O . MET A 1 112 ? 11.197 2.434 -5.559 1.00 89.94 112 MET A O 1
ATOM 897 N N . ALA A 1 113 ? 12.153 1.234 -7.193 1.00 88.94 113 ALA A N 1
ATOM 898 C CA . ALA A 1 113 ? 11.046 0.285 -7.318 1.00 88.94 113 ALA A CA 1
ATOM 899 C C . ALA A 1 113 ? 10.857 -0.563 -6.045 1.00 88.94 113 ALA A C 1
ATOM 901 O O . ALA A 1 113 ? 9.723 -0.804 -5.637 1.00 88.94 113 ALA A O 1
ATOM 902 N N . ASN A 1 114 ? 11.945 -0.956 -5.376 1.00 89.69 114 ASN A N 1
ATOM 903 C CA . ASN A 1 114 ? 11.874 -1.650 -4.088 1.00 89.69 114 ASN A CA 1
ATOM 904 C C . ASN A 1 114 ? 11.351 -0.736 -2.970 1.00 89.69 114 ASN A C 1
ATOM 906 O O . ASN A 1 114 ? 10.542 -1.180 -2.161 1.00 89.69 114 ASN A O 1
ATOM 910 N N . THR A 1 115 ? 11.752 0.540 -2.937 1.00 90.81 115 THR A N 1
ATOM 911 C CA . THR A 1 115 ? 11.192 1.526 -1.996 1.00 90.81 115 THR A CA 1
ATOM 912 C C . THR A 1 115 ? 9.691 1.723 -2.221 1.00 90.81 115 THR A C 1
ATOM 914 O O . THR A 1 115 ? 8.921 1.782 -1.263 1.00 90.81 115 THR A O 1
ATOM 917 N N . TRP A 1 116 ? 9.246 1.764 -3.479 1.00 92.00 116 TRP A N 1
ATOM 918 C CA . TRP A 1 116 ? 7.819 1.783 -3.798 1.00 92.00 116 TRP A CA 1
ATOM 919 C C . TRP A 1 116 ? 7.106 0.512 -3.320 1.00 92.00 116 TRP A C 1
ATOM 921 O O . TRP A 1 116 ? 6.047 0.601 -2.706 1.00 92.00 116 TRP A O 1
ATOM 931 N N . ALA A 1 117 ? 7.704 -0.664 -3.521 1.00 89.69 117 ALA A N 1
ATOM 932 C CA . ALA A 1 117 ? 7.140 -1.922 -3.039 1.00 89.69 117 ALA A CA 1
ATOM 933 C C . ALA A 1 117 ? 6.988 -1.956 -1.511 1.00 89.69 117 ALA A C 1
ATOM 935 O O . ALA A 1 117 ? 5.964 -2.419 -1.026 1.00 89.69 117 ALA A O 1
ATOM 936 N N . THR A 1 118 ? 7.937 -1.403 -0.746 1.00 88.44 118 THR A N 1
ATOM 937 C CA . THR A 1 118 ? 7.796 -1.294 0.720 1.00 88.44 118 THR A CA 1
ATOM 938 C C . THR A 1 118 ? 6.700 -0.332 1.167 1.00 88.44 118 THR A C 1
ATOM 940 O O . THR A 1 118 ? 6.239 -0.438 2.293 1.00 88.44 118 THR A O 1
ATOM 943 N N . PHE A 1 119 ? 6.307 0.619 0.316 1.00 86.69 119 PHE A N 1
ATOM 944 C CA . PHE A 1 119 ? 5.201 1.535 0.596 1.00 86.69 119 PHE A CA 1
ATOM 945 C C . PHE A 1 119 ? 3.836 0.934 0.227 1.00 86.69 119 PHE A C 1
ATOM 947 O O . PHE A 1 119 ? 2.822 1.304 0.810 1.00 86.69 119 PHE A O 1
ATOM 954 N N . ALA A 1 120 ? 3.808 0.042 -0.764 1.00 83.75 120 ALA A N 1
ATOM 955 C CA . ALA A 1 120 ? 2.591 -0.601 -1.252 1.00 83.75 120 ALA A CA 1
ATOM 956 C C . ALA A 1 120 ? 2.128 -1.803 -0.406 1.00 83.75 120 ALA A C 1
ATOM 958 O O . ALA A 1 12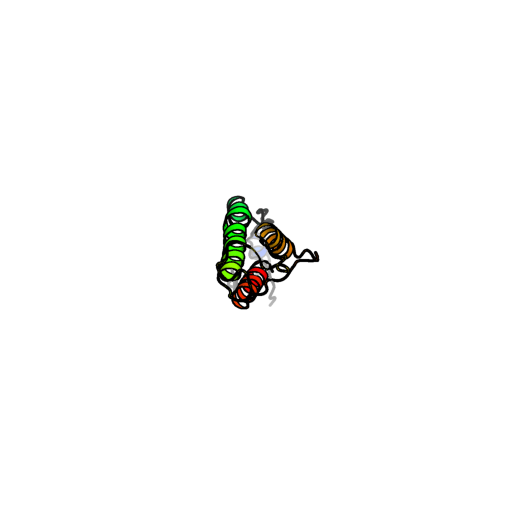0 ? 0.966 -2.193 -0.516 1.00 83.75 120 ALA A O 1
ATOM 959 N N . VAL A 1 121 ? 3.028 -2.397 0.386 1.00 76.50 121 VAL A N 1
ATOM 960 C CA . VAL A 1 121 ? 2.757 -3.506 1.323 1.00 76.50 121 VAL A CA 1
ATOM 961 C C . VAL A 1 121 ? 2.345 -2.958 2.683 1.00 76.50 121 VAL A C 1
ATOM 963 O O . VAL A 1 121 ? 1.365 -3.494 3.245 1.00 76.50 121 VAL A O 1
#

Foldseek 3Di:
DDDDPDDDDPVVCVPDDDDPDPDDDDDDDDDDDDDDPDDPVRVCCVPPPVLVCLLVQLVVQQCVAPQHVVVPPDTDPPHPDDSVLSSVLLVCLLVVNPDDGDQRPGPSSNVSSVVSSVVSD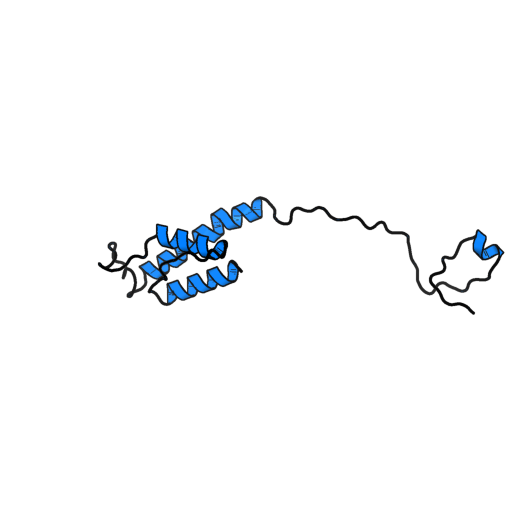

Radius of gyration: 30.75 Å; chains: 1; bounding box: 56×24×86 Å

InterPro domains:
  IPR001320 Ionotropic glutamate receptor, C-terminal [PF00060] (42-121)
  IPR015683 Ionotropic glutamate receptor [PTHR18966] (1-120)

Sequence (121 aa):
MVVTSIKINSDRQASVDFTVPFLETGIAIAVAKRTEPFDVISWIMILLVSIQIAAFAIFLFEWLSPSGYDMAMRPPKDHKFSLFRTYWLVWAILFGAAVPVDCPKGYTARFMANTWATFAV